Protein AF-A0A816LJK6-F1 (afdb_monomer_lite)

Radius of gyration: 16.34 Å; chains: 1; bounding box: 35×32×42 Å

Foldseek 3Di:
DLVVLLVVLLVVLVVVQVVCCVVPVDHDDPVVSVVSSVVSSVVVLVVVQPDDDDPVPPPDDVPPRPVVVCCVPPND

pLDDT: mean 81.74, std 14.67, range [49.16, 97.5]

Organism: Brassica napus (NCBI:txid3708)

Sequence (76 aa):
FICKLLLQAVCYVLWRERNLRLHNSTSRSAHLLIKEIQVIMKAKLIGMDRRPVQPTQRSQSFQESHLVTWFTYFQP

Secondary structure (DSSP, 8-state):
-HHHHHHHHHHHHHHHHHHHHHHH-----HHHHHHHHHHHHHHHHHHHHT----TT---------HHHHHHHHH--

Structure (mmCIF, N/CA/C/O backbone):
data_AF-A0A816LJK6-F1
#
_entry.id   AF-A0A816LJK6-F1
#
loop_
_atom_site.group_PDB
_atom_site.id
_atom_site.type_symbol
_atom_site.label_atom_id
_atom_site.label_alt_id
_atom_site.label_comp_id
_atom_site.label_asym_id
_atom_site.label_entity_id
_atom_site.label_seq_id
_atom_site.pdbx_PDB_ins_code
_atom_site.Cartn_x
_atom_site.Cartn_y
_atom_site.Cartn_z
_atom_site.occupancy
_atom_site.B_iso_or_equiv
_atom_site.auth_seq_id
_atom_site.auth_comp_id
_atom_site.auth_asym_id
_atom_site.auth_atom_id
_atom_site.pdbx_PDB_model_num
ATOM 1 N N . PHE A 1 1 ? -17.110 -0.602 3.487 1.00 74.94 1 PHE A N 1
ATOM 2 C CA . PHE A 1 1 ? -16.194 0.557 3.377 1.00 74.94 1 PHE A CA 1
ATOM 3 C C . PHE A 1 1 ? -14.752 0.112 3.093 1.00 74.94 1 PHE A C 1
ATOM 5 O O . PHE A 1 1 ? -14.211 0.504 2.065 1.00 74.94 1 PHE A O 1
ATOM 12 N N . ILE A 1 2 ? -14.171 -0.775 3.915 1.00 83.88 2 ILE A N 1
ATOM 13 C CA . ILE A 1 2 ? -12.797 -1.304 3.755 1.00 83.88 2 ILE A CA 1
ATOM 14 C C . ILE A 1 2 ? -12.541 -1.891 2.354 1.00 83.88 2 ILE A C 1
ATOM 16 O O . ILE A 1 2 ? -11.543 -1.544 1.733 1.00 83.88 2 ILE A O 1
ATOM 20 N N . CYS A 1 3 ? -13.473 -2.670 1.789 1.00 87.25 3 CYS A N 1
ATOM 21 C CA . CYS A 1 3 ? -13.313 -3.239 0.441 1.00 87.25 3 CYS A CA 1
ATOM 22 C C . CYS A 1 3 ? -13.204 -2.177 -0.668 1.00 87.25 3 CYS A C 1
ATOM 24 O O . CYS A 1 3 ? -12.483 -2.382 -1.638 1.00 87.25 3 CYS A O 1
ATOM 26 N N . LYS A 1 4 ? -13.876 -1.022 -0.524 1.00 90.62 4 LYS A N 1
ATOM 27 C CA . LYS A 1 4 ? -13.770 0.087 -1.491 1.00 90.62 4 LYS A CA 1
ATOM 28 C C . LYS A 1 4 ? -12.383 0.735 -1.430 1.00 90.62 4 LYS A C 1
ATOM 30 O O . LYS A 1 4 ? -11.802 1.017 -2.472 1.00 90.62 4 LYS A O 1
ATOM 35 N N . LEU A 1 5 ? -11.834 0.917 -0.224 1.00 90.38 5 LEU A N 1
ATOM 36 C CA . LEU A 1 5 ? -10.456 1.391 -0.049 1.00 90.38 5 LEU A CA 1
ATOM 37 C C . LEU A 1 5 ? -9.432 0.382 -0.570 1.00 90.38 5 LEU A C 1
ATOM 39 O O . LEU A 1 5 ? -8.455 0.783 -1.197 1.00 90.38 5 LEU A O 1
ATOM 43 N N . LEU A 1 6 ? -9.678 -0.910 -0.352 1.00 92.12 6 LEU A N 1
ATOM 44 C CA . LEU A 1 6 ? -8.820 -1.975 -0.856 1.00 92.12 6 LEU A CA 1
ATOM 45 C C . LEU A 1 6 ? -8.808 -1.982 -2.386 1.00 92.12 6 LEU A C 1
ATOM 47 O O . LEU A 1 6 ? -7.734 -1.964 -2.978 1.00 92.12 6 LEU A O 1
ATOM 51 N N . LEU A 1 7 ? -9.981 -1.918 -3.023 1.00 94.62 7 LEU A N 1
ATOM 52 C CA . LEU A 1 7 ? -10.097 -1.822 -4.478 1.00 94.62 7 LEU A CA 1
ATOM 53 C C . LEU A 1 7 ? -9.351 -0.595 -5.016 1.00 94.62 7 LEU A C 1
ATOM 55 O O . LEU A 1 7 ? -8.589 -0.713 -5.974 1.00 94.62 7 LEU A O 1
ATOM 59 N N . GLN A 1 8 ? -9.518 0.565 -4.373 1.00 95.31 8 GLN A N 1
ATOM 60 C CA . GLN A 1 8 ? -8.795 1.784 -4.734 1.00 95.31 8 GLN A CA 1
ATOM 61 C C . GLN A 1 8 ? -7.271 1.587 -4.637 1.00 95.31 8 GLN A C 1
ATOM 63 O O . GLN A 1 8 ? -6.545 1.958 -5.559 1.00 95.31 8 GLN A O 1
ATOM 68 N N . ALA A 1 9 ? -6.781 1.009 -3.536 1.00 94.75 9 ALA A N 1
ATOM 69 C CA . ALA A 1 9 ? -5.357 0.771 -3.317 1.00 94.75 9 ALA A CA 1
ATOM 70 C C . ALA A 1 9 ? -4.781 -0.213 -4.346 1.00 94.75 9 ALA A C 1
ATOM 72 O O . ALA A 1 9 ? -3.725 0.055 -4.914 1.00 94.75 9 ALA A O 1
ATOM 73 N N . VAL A 1 10 ? -5.498 -1.301 -4.643 1.00 96.94 10 VAL A N 1
ATOM 74 C CA . VAL A 1 10 ? -5.116 -2.282 -5.669 1.00 96.94 10 VAL A CA 1
ATOM 75 C C . VAL A 1 10 ? -5.024 -1.618 -7.042 1.00 96.94 10 VAL A C 1
ATOM 77 O O . VAL A 1 10 ? -3.984 -1.716 -7.691 1.00 96.94 10 VAL A O 1
ATOM 80 N N . CYS A 1 11 ? -6.066 -0.892 -7.466 1.00 97.50 11 CYS A N 1
ATOM 81 C CA . CYS A 1 11 ? -6.080 -0.215 -8.767 1.00 97.50 11 CYS A CA 1
ATOM 82 C C . CYS A 1 11 ? -4.912 0.769 -8.899 1.00 97.50 11 CYS A C 1
ATOM 84 O O . CYS A 1 11 ? -4.211 0.768 -9.909 1.00 97.50 11 CYS A O 1
ATOM 86 N N . TYR A 1 12 ? -4.668 1.570 -7.858 1.00 96.12 12 TYR A N 1
ATOM 87 C CA . TYR A 1 12 ? -3.568 2.530 -7.835 1.00 96.12 12 TYR A CA 1
ATOM 88 C C . TYR A 1 12 ? -2.193 1.851 -7.928 1.00 96.12 12 TYR A C 1
ATOM 90 O O . TYR A 1 12 ? -1.353 2.260 -8.731 1.00 96.12 12 TYR A O 1
ATOM 98 N N . VAL A 1 13 ? -1.958 0.801 -7.134 1.00 96.50 13 VAL A N 1
ATOM 99 C CA . VAL A 1 13 ? -0.669 0.096 -7.103 1.00 96.50 13 VAL A CA 1
ATOM 100 C C . VAL A 1 13 ? -0.393 -0.607 -8.430 1.00 96.50 13 VAL A C 1
ATOM 102 O O . VAL A 1 13 ? 0.721 -0.490 -8.937 1.00 96.50 13 VAL A O 1
ATOM 105 N N . LEU A 1 14 ? -1.391 -1.272 -9.020 1.00 95.62 14 LEU A N 1
ATOM 106 C CA . LEU A 1 14 ? -1.251 -1.933 -10.321 1.00 95.62 14 LEU A CA 1
ATOM 107 C C . LEU A 1 14 ? -1.020 -0.933 -11.451 1.00 95.62 14 LEU A C 1
ATOM 109 O O . LEU A 1 14 ? -0.133 -1.132 -12.278 1.00 95.62 14 LEU A O 1
ATOM 113 N N . TRP A 1 15 ? -1.777 0.167 -11.470 1.00 96.44 15 TRP A N 1
ATOM 114 C CA . TRP A 1 15 ? -1.562 1.231 -12.444 1.00 96.44 15 TRP A CA 1
ATOM 115 C C . TRP A 1 15 ? -0.135 1.778 -12.348 1.00 96.44 15 TRP A C 1
ATOM 117 O O . TRP A 1 15 ? 0.567 1.870 -13.355 1.00 96.44 15 TRP A O 1
ATOM 127 N N . ARG A 1 16 ? 0.337 2.095 -11.139 1.00 95.12 16 ARG A N 1
ATOM 128 C CA . ARG A 1 16 ? 1.682 2.641 -10.940 1.00 95.12 16 ARG A CA 1
ATOM 129 C C . ARG A 1 16 ? 2.776 1.624 -11.272 1.00 95.12 16 ARG A C 1
ATOM 131 O O . ARG A 1 16 ? 3.794 2.014 -11.832 1.00 95.12 16 ARG A O 1
ATOM 138 N N . GLU A 1 17 ? 2.583 0.342 -10.962 1.00 95.00 17 GLU A N 1
ATOM 139 C CA . GLU A 1 17 ? 3.516 -0.720 -11.360 1.00 95.00 17 GLU A CA 1
ATOM 140 C C . GLU A 1 17 ? 3.624 -0.817 -12.880 1.00 95.00 17 GLU A C 1
ATOM 142 O O . GLU A 1 17 ? 4.734 -0.790 -13.410 1.00 95.00 17 GLU A O 1
ATOM 147 N N . ARG A 1 18 ? 2.488 -0.831 -13.584 1.00 93.50 18 ARG A N 1
ATOM 148 C CA . ARG A 1 18 ? 2.472 -0.885 -15.046 1.00 93.50 18 ARG A CA 1
ATOM 149 C C . ARG A 1 18 ? 3.197 0.313 -15.655 1.00 93.50 18 ARG A C 1
ATOM 151 O O . ARG A 1 18 ? 3.994 0.132 -16.569 1.00 93.50 18 ARG A O 1
ATOM 158 N N . ASN A 1 19 ? 2.963 1.519 -15.136 1.00 94.50 19 ASN A N 1
ATOM 159 C CA . ASN A 1 19 ? 3.681 2.715 -15.585 1.00 94.50 19 ASN A CA 1
ATOM 160 C C . ASN A 1 19 ? 5.184 2.619 -15.306 1.00 94.50 19 ASN A C 1
ATOM 162 O O . ASN A 1 19 ? 5.994 2.929 -16.175 1.00 94.50 19 ASN A O 1
ATOM 166 N N . LEU A 1 20 ? 5.575 2.138 -14.123 1.00 92.56 20 LEU A N 1
ATOM 167 C CA . LEU A 1 20 ? 6.983 1.944 -13.790 1.00 92.56 20 LEU A CA 1
ATOM 168 C C . LEU A 1 20 ? 7.655 0.974 -14.768 1.00 92.56 20 LEU A C 1
ATOM 170 O O . LEU A 1 20 ? 8.742 1.272 -15.261 1.00 92.56 20 LEU A O 1
ATOM 174 N N . ARG A 1 21 ? 6.992 -0.145 -15.074 1.00 92.44 21 ARG A N 1
ATOM 175 C CA . ARG A 1 21 ? 7.472 -1.161 -16.013 1.00 92.44 21 ARG A CA 1
ATOM 176 C C . ARG A 1 21 ? 7.626 -0.603 -17.424 1.00 92.44 21 ARG A C 1
ATOM 178 O O . ARG A 1 21 ? 8.634 -0.879 -18.062 1.00 92.44 21 ARG A O 1
ATOM 185 N N . LEU A 1 22 ? 6.668 0.202 -17.885 1.00 93.62 22 LEU A N 1
ATOM 186 C CA . LEU A 1 22 ? 6.736 0.857 -19.195 1.00 93.62 22 LEU A CA 1
ATOM 187 C C . LEU A 1 22 ? 7.953 1.785 -19.318 1.00 93.62 22 LEU A C 1
ATOM 189 O O . LEU A 1 22 ? 8.585 1.808 -20.366 1.00 93.62 22 LEU A O 1
ATOM 193 N N . HIS A 1 23 ? 8.303 2.515 -18.256 1.00 90.88 23 HIS A N 1
ATOM 194 C CA . HIS A 1 23 ? 9.408 3.479 -18.294 1.00 90.88 23 HIS A CA 1
ATOM 195 C C . HIS A 1 23 ? 10.778 2.896 -17.932 1.00 90.88 23 HIS A C 1
ATOM 197 O O . HIS A 1 23 ? 11.791 3.407 -18.395 1.00 90.88 23 HIS A O 1
ATOM 203 N N . ASN A 1 24 ? 10.831 1.853 -17.102 1.00 90.19 24 ASN A N 1
ATOM 204 C CA . ASN A 1 24 ? 12.086 1.349 -16.535 1.00 90.19 24 ASN A CA 1
ATOM 205 C C . ASN A 1 24 ? 12.387 -0.106 -16.911 1.00 90.19 24 ASN A C 1
ATOM 207 O O . ASN A 1 24 ? 13.395 -0.638 -16.461 1.00 90.19 24 ASN A O 1
ATOM 211 N N . SER A 1 25 ? 11.513 -0.777 -17.674 1.00 88.69 25 SER A N 1
ATOM 212 C CA . SER A 1 25 ? 11.624 -2.203 -18.040 1.00 88.69 25 SER A CA 1
ATOM 213 C C . SER A 1 25 ? 11.830 -3.160 -16.853 1.00 88.69 25 SER A C 1
ATOM 215 O O . SER A 1 25 ? 12.249 -4.301 -17.023 1.00 88.69 25 SER A O 1
ATOM 217 N N . THR A 1 26 ? 11.518 -2.718 -15.632 1.00 86.56 26 THR A N 1
ATOM 218 C CA . THR A 1 26 ? 11.669 -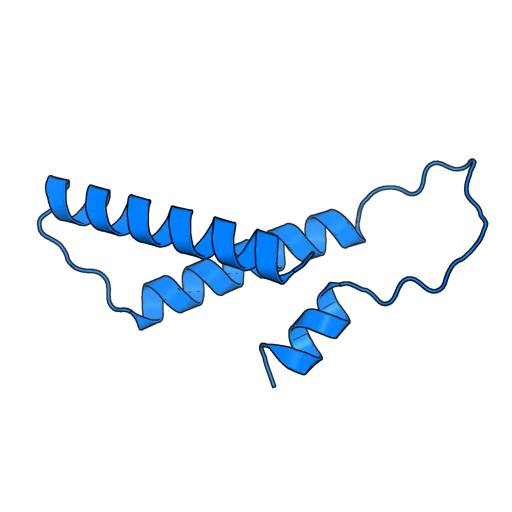3.498 -14.401 1.00 86.56 26 THR A CA 1
ATOM 219 C C . THR A 1 26 ? 10.317 -4.024 -13.939 1.00 86.56 26 THR A C 1
ATOM 221 O O . THR A 1 26 ? 9.320 -3.303 -13.926 1.00 86.56 26 THR A O 1
ATOM 224 N N . SER A 1 27 ? 10.280 -5.297 -13.544 1.00 87.81 27 SER A N 1
ATOM 225 C CA . SER A 1 27 ? 9.087 -5.942 -12.990 1.00 87.81 27 SER A CA 1
ATOM 226 C C . SER A 1 27 ? 9.246 -6.093 -11.484 1.00 87.81 27 SER A C 1
ATOM 228 O O . SER A 1 27 ? 10.159 -6.772 -11.014 1.00 87.81 27 SER A O 1
ATOM 230 N N . ARG A 1 28 ? 8.335 -5.495 -10.712 1.00 89.62 28 ARG A N 1
ATOM 231 C CA . ARG A 1 28 ? 8.275 -5.726 -9.262 1.00 89.62 28 ARG A CA 1
ATOM 232 C C . ARG A 1 28 ? 7.612 -7.071 -8.976 1.00 89.62 28 ARG A C 1
ATOM 234 O O . ARG A 1 28 ? 6.692 -7.479 -9.681 1.00 89.62 28 ARG A O 1
ATOM 241 N N . SER A 1 29 ? 8.069 -7.762 -7.933 1.00 93.06 29 SER A N 1
ATOM 242 C CA . SER A 1 29 ? 7.435 -9.011 -7.508 1.00 93.06 29 SER A CA 1
ATOM 243 C C . SER A 1 29 ? 6.052 -8.743 -6.910 1.00 93.06 29 SER A C 1
ATOM 245 O O . SER A 1 29 ? 5.832 -7.722 -6.253 1.00 93.06 29 SER A O 1
ATOM 247 N N . ALA A 1 30 ? 5.126 -9.688 -7.088 1.00 92.44 30 ALA A N 1
ATOM 248 C CA . ALA A 1 30 ? 3.774 -9.585 -6.536 1.00 92.44 30 ALA A CA 1
ATOM 249 C C . ALA A 1 30 ? 3.786 -9.376 -5.011 1.00 92.44 30 ALA A C 1
ATOM 251 O O . ALA A 1 30 ? 3.014 -8.575 -4.490 1.00 92.44 30 ALA A O 1
ATOM 252 N N . HIS A 1 31 ? 4.726 -10.013 -4.305 1.00 93.25 31 HIS A N 1
ATOM 253 C CA . HIS A 1 31 ? 4.905 -9.845 -2.863 1.00 93.25 31 HIS A CA 1
ATOM 254 C C . HIS A 1 31 ? 5.173 -8.381 -2.467 1.00 93.25 31 HIS A C 1
ATOM 256 O O . HIS A 1 31 ? 4.607 -7.886 -1.491 1.00 93.25 31 HIS A O 1
ATOM 262 N N . LEU A 1 32 ? 6.003 -7.656 -3.228 1.00 93.88 32 LEU A N 1
ATOM 263 C CA . LEU A 1 32 ? 6.266 -6.239 -2.960 1.00 93.88 32 LEU A CA 1
ATOM 264 C C . LEU A 1 32 ? 5.025 -5.372 -3.192 1.00 93.88 32 LEU A C 1
ATOM 266 O O . LEU A 1 32 ? 4.769 -4.462 -2.405 1.00 93.88 32 LEU A O 1
ATOM 270 N N . LEU A 1 33 ? 4.233 -5.677 -4.223 1.00 94.94 33 LEU A N 1
ATOM 271 C CA . LEU A 1 33 ? 2.982 -4.965 -4.497 1.00 94.94 33 LEU A CA 1
ATOM 272 C C . LEU A 1 33 ? 1.954 -5.193 -3.383 1.00 94.94 33 LEU A C 1
ATOM 274 O O . LEU A 1 33 ? 1.335 -4.240 -2.918 1.00 94.94 33 LEU A O 1
ATOM 278 N N . ILE A 1 34 ? 1.817 -6.434 -2.904 1.00 94.56 34 ILE A N 1
ATOM 279 C CA . ILE A 1 34 ? 0.918 -6.787 -1.794 1.00 94.56 34 ILE A CA 1
ATOM 280 C C . ILE A 1 34 ? 1.327 -6.053 -0.515 1.00 94.56 34 ILE A C 1
ATOM 282 O O . ILE A 1 34 ? 0.486 -5.414 0.119 1.00 94.56 34 ILE A O 1
ATOM 286 N N . LYS A 1 35 ? 2.621 -6.075 -0.166 1.00 94.44 35 LYS A N 1
ATOM 287 C CA . LYS A 1 35 ? 3.145 -5.347 0.999 1.00 94.44 35 LYS A CA 1
ATOM 288 C C . LYS A 1 35 ? 2.830 -3.854 0.911 1.00 94.44 35 LYS A C 1
ATOM 290 O O . LYS A 1 35 ? 2.454 -3.232 1.901 1.00 94.44 35 LYS A O 1
ATOM 295 N N . GLU A 1 36 ? 2.950 -3.272 -0.276 1.00 95.06 36 GLU A N 1
ATOM 296 C CA . GLU A 1 36 ? 2.650 -1.861 -0.487 1.00 95.06 36 GLU A CA 1
ATOM 297 C C . GLU A 1 36 ? 1.153 -1.543 -0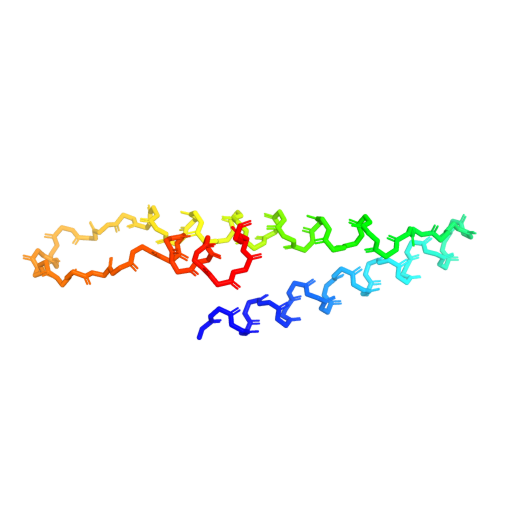.343 1.00 95.06 36 GLU A C 1
ATOM 299 O O . GLU A 1 36 ? 0.793 -0.561 0.310 1.00 95.06 36 GLU A O 1
ATOM 304 N N . ILE A 1 37 ? 0.273 -2.405 -0.862 1.00 95.19 37 ILE A N 1
ATOM 305 C CA . ILE A 1 37 ? -1.181 -2.297 -0.663 1.00 95.19 37 ILE A CA 1
ATOM 306 C C 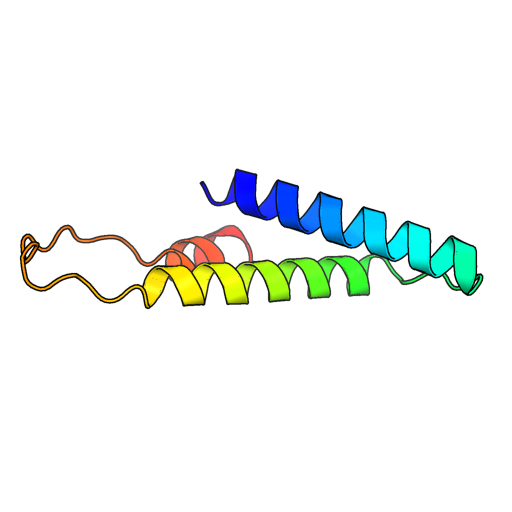. ILE A 1 37 ? -1.520 -2.339 0.833 1.00 95.19 37 ILE A C 1
ATOM 308 O O . ILE A 1 37 ? -2.286 -1.501 1.311 1.00 95.19 37 ILE A O 1
ATOM 312 N N . GLN A 1 38 ? -0.917 -3.258 1.594 1.00 92.88 38 GLN A N 1
ATOM 313 C CA . GLN A 1 38 ? -1.126 -3.359 3.042 1.00 92.88 38 GLN A CA 1
ATOM 314 C C . GLN A 1 38 ? -0.690 -2.085 3.780 1.00 92.88 38 GLN A C 1
ATOM 316 O O . GLN A 1 38 ? -1.409 -1.611 4.660 1.00 92.88 38 GLN A O 1
ATOM 321 N N . VAL A 1 39 ? 0.449 -1.491 3.408 1.00 93.56 39 VAL A N 1
ATOM 322 C CA . VAL A 1 39 ? 0.919 -0.223 3.995 1.00 93.56 39 VAL A CA 1
ATOM 323 C C . VAL A 1 39 ? -0.064 0.916 3.713 1.00 93.56 39 VAL A C 1
ATOM 325 O O . VAL A 1 39 ? -0.439 1.638 4.639 1.00 93.56 39 VAL A O 1
ATOM 328 N N . ILE A 1 40 ? -0.537 1.049 2.469 1.00 93.25 40 ILE A N 1
ATOM 329 C CA . ILE A 1 40 ? -1.533 2.065 2.091 1.00 93.25 40 ILE A CA 1
ATOM 330 C C . ILE A 1 40 ? -2.824 1.886 2.898 1.00 93.25 40 ILE A C 1
ATOM 332 O O . ILE A 1 40 ? -3.375 2.866 3.404 1.00 93.25 40 ILE A O 1
ATOM 336 N N . MET A 1 41 ? -3.295 0.646 3.044 1.00 92.94 41 MET A N 1
ATOM 337 C CA . MET A 1 41 ? -4.495 0.339 3.820 1.00 92.94 41 MET A CA 1
ATOM 338 C C . MET A 1 41 ? -4.329 0.730 5.287 1.00 92.94 41 MET A C 1
ATOM 340 O O . MET A 1 41 ? -5.154 1.480 5.804 1.00 92.94 41 MET A O 1
ATOM 344 N N . LYS A 1 42 ? -3.235 0.319 5.940 1.00 88.75 42 LYS A N 1
ATOM 345 C CA . LYS A 1 42 ? -2.961 0.668 7.344 1.00 88.75 42 LYS A CA 1
ATOM 346 C C . LYS A 1 42 ? -2.902 2.181 7.548 1.00 88.75 42 LYS A C 1
ATOM 348 O O . LYS A 1 42 ? -3.546 2.690 8.459 1.00 88.75 42 LYS A O 1
ATOM 353 N N . ALA A 1 43 ? -2.212 2.913 6.671 1.00 88.12 43 ALA A N 1
ATOM 354 C CA . ALA A 1 43 ? -2.131 4.372 6.752 1.00 88.12 43 ALA A CA 1
ATOM 355 C C . ALA A 1 43 ? -3.513 5.044 6.643 1.00 88.12 43 ALA A C 1
ATOM 357 O O . ALA A 1 43 ? -3.834 5.941 7.425 1.00 88.12 43 ALA A O 1
ATOM 358 N N . LYS A 1 44 ? -4.361 4.586 5.709 1.00 87.75 44 LYS A N 1
ATOM 359 C CA . LYS A 1 44 ? -5.726 5.110 5.543 1.00 87.75 44 LYS A CA 1
ATOM 360 C C . LYS A 1 44 ? -6.621 4.792 6.740 1.00 87.75 44 LYS A C 1
ATOM 362 O O . LYS A 1 44 ? -7.363 5.667 7.175 1.00 87.75 44 LYS A O 1
ATOM 367 N N . LEU A 1 45 ? -6.536 3.576 7.276 1.00 85.56 45 LEU A N 1
ATOM 368 C CA . LEU A 1 45 ? -7.320 3.148 8.436 1.00 85.56 45 LEU A CA 1
ATOM 369 C C . LEU A 1 45 ? -6.914 3.919 9.704 1.00 85.56 45 LEU A C 1
ATOM 371 O O . LEU A 1 45 ? -7.791 4.430 10.394 1.00 85.56 45 LEU A O 1
ATOM 375 N N . ILE A 1 46 ? -5.609 4.113 9.949 1.00 85.00 46 ILE A N 1
ATOM 376 C CA . ILE A 1 46 ? -5.101 4.963 11.047 1.00 85.00 46 ILE A CA 1
ATOM 377 C C . ILE A 1 46 ? -5.637 6.395 10.920 1.00 85.00 46 ILE A C 1
ATOM 379 O O . ILE A 1 46 ? -6.083 6.987 11.900 1.00 85.00 46 ILE A O 1
ATOM 383 N N . GLY A 1 47 ? -5.607 6.966 9.711 1.00 81.50 47 GLY A N 1
ATOM 384 C CA . GLY A 1 47 ? -6.097 8.324 9.469 1.00 81.50 47 GLY A CA 1
ATOM 385 C C . GLY A 1 47 ? -7.603 8.494 9.695 1.00 81.50 47 GLY A C 1
ATOM 386 O O . GLY A 1 47 ? -8.064 9.609 9.921 1.00 81.50 47 GLY A O 1
ATOM 387 N N . MET A 1 48 ? -8.379 7.410 9.641 1.00 78.94 48 MET A N 1
ATOM 388 C CA . MET A 1 48 ? -9.807 7.436 9.958 1.00 78.94 48 MET A CA 1
ATOM 389 C C . MET A 1 48 ? -10.087 7.313 11.448 1.00 78.94 48 MET A C 1
ATOM 391 O O . MET A 1 48 ? -10.959 8.017 11.945 1.00 78.94 48 MET A O 1
ATOM 395 N N . ASP A 1 49 ? -9.333 6.460 12.136 1.00 73.75 49 ASP A N 1
ATOM 396 C CA . ASP A 1 49 ? -9.432 6.247 13.583 1.00 73.75 49 ASP A CA 1
ATOM 397 C C . ASP A 1 49 ? -9.082 7.526 14.367 1.00 73.75 49 ASP A C 1
ATOM 399 O O . ASP A 1 49 ? -9.667 7.832 15.398 1.00 73.75 49 ASP A O 1
ATOM 403 N N . ARG A 1 50 ? -8.166 8.337 13.819 1.00 68.81 50 ARG A N 1
ATOM 404 C CA . ARG A 1 50 ? -7.701 9.602 14.410 1.00 68.81 50 ARG A CA 1
ATOM 405 C C . ARG A 1 50 ? -8.521 10.835 14.023 1.00 68.81 50 ARG A C 1
ATOM 407 O O . ARG A 1 50 ? -8.094 11.947 14.335 1.00 68.81 50 ARG A O 1
ATOM 414 N N . ARG A 1 51 ? -9.648 10.697 13.311 1.00 63.59 51 ARG A N 1
ATOM 415 C CA . ARG A 1 51 ? -10.464 11.868 12.946 1.00 63.59 51 ARG A CA 1
ATOM 416 C C . ARG A 1 51 ? -10.950 12.547 14.231 1.00 63.59 51 ARG A C 1
ATOM 418 O O . ARG A 1 51 ? -11.633 11.892 15.015 1.00 63.59 51 ARG A O 1
ATOM 425 N N . PRO A 1 52 ? -10.594 13.824 14.473 1.00 56.41 52 PRO A N 1
ATOM 426 C CA . PRO A 1 52 ? -10.952 14.493 15.712 1.00 56.41 52 PRO A CA 1
ATOM 427 C C . PRO A 1 52 ? -12.472 14.558 15.800 1.00 56.41 52 PRO A C 1
ATOM 429 O O . PRO A 1 52 ? -13.134 15.146 14.943 1.00 56.41 52 PRO A O 1
ATOM 432 N N . VAL A 1 53 ? -13.018 13.908 16.826 1.00 57.28 53 VAL A N 1
ATOM 433 C CA . VAL A 1 53 ? -14.435 13.985 17.164 1.00 57.28 53 VAL A CA 1
ATOM 434 C C . VAL A 1 53 ? -14.741 15.457 17.408 1.00 57.28 53 VAL A C 1
ATOM 436 O O . VAL A 1 53 ? -14.199 16.066 18.331 1.00 57.28 53 VAL A O 1
ATOM 439 N N . GLN A 1 54 ? -15.569 16.059 16.556 1.00 57.78 54 GLN A N 1
ATOM 440 C CA . GLN A 1 54 ? -16.071 17.4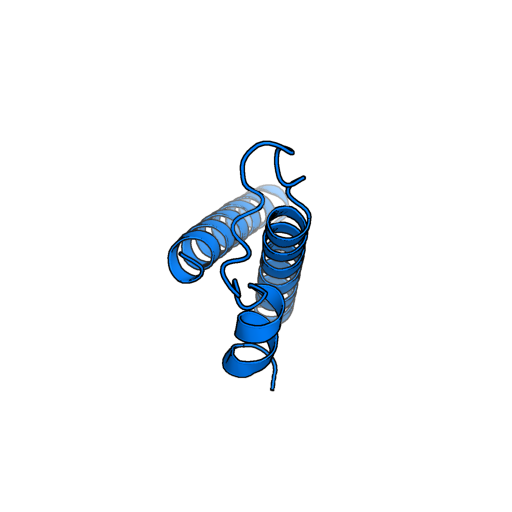03 16.812 1.00 57.78 54 GLN A CA 1
ATOM 441 C C . GLN A 1 54 ? -16.802 17.385 18.168 1.00 57.78 54 GLN A C 1
ATOM 443 O O . GLN A 1 54 ? -17.626 16.494 18.396 1.00 57.78 54 GLN A O 1
ATOM 448 N N . PRO A 1 55 ? -16.515 18.335 19.081 1.00 56.91 55 PRO A N 1
ATOM 449 C CA . PRO A 1 55 ? -16.954 18.269 20.479 1.00 56.91 55 PRO A CA 1
ATOM 450 C C . PRO A 1 55 ? -18.479 18.205 20.685 1.00 56.91 55 PRO A C 1
ATOM 452 O O . PRO A 1 55 ? -18.931 17.901 21.792 1.00 56.91 55 PRO A O 1
ATOM 455 N N . THR A 1 56 ? -19.265 18.451 19.634 1.00 55.78 56 THR A N 1
ATOM 456 C CA . THR A 1 56 ? -20.733 18.430 19.619 1.00 55.78 56 THR A CA 1
ATOM 457 C C . THR A 1 56 ? -21.345 17.022 19.545 1.00 55.78 56 THR A C 1
ATOM 459 O O . THR A 1 56 ? -22.539 16.880 19.774 1.00 55.78 56 THR A O 1
ATOM 462 N N . GLN A 1 57 ? -20.568 15.966 19.267 1.00 55.12 57 GLN A N 1
ATOM 463 C CA . GLN A 1 57 ? -21.082 14.590 19.131 1.00 55.12 57 GLN A CA 1
ATOM 464 C C . GLN A 1 57 ? -20.529 13.646 20.209 1.00 55.12 57 GLN A C 1
ATOM 466 O O . GLN A 1 57 ? -19.994 12.579 19.924 1.00 55.12 57 GLN A O 1
ATOM 471 N N . ARG A 1 58 ? -20.685 14.021 21.484 1.00 49.16 58 ARG A N 1
ATOM 472 C CA . ARG A 1 58 ? -20.395 13.159 22.650 1.00 49.16 58 ARG A CA 1
ATOM 473 C C . ARG A 1 58 ? -21.471 12.086 22.896 1.00 49.16 58 ARG A C 1
ATOM 475 O O . ARG A 1 58 ? -21.782 11.750 24.032 1.00 49.16 58 ARG A O 1
ATOM 482 N N . SER A 1 59 ? -22.018 11.511 21.831 1.00 52.91 59 SER A N 1
ATOM 483 C CA . SER A 1 59 ? -22.760 10.252 21.894 1.00 52.91 59 SER A CA 1
ATOM 484 C C . SER A 1 59 ? -21.760 9.158 21.544 1.00 52.91 59 SER A C 1
ATOM 486 O O . SER A 1 59 ? -21.498 8.906 20.370 1.00 52.91 59 SER A O 1
ATOM 488 N N . GLN A 1 60 ? -21.125 8.577 22.564 1.00 55.41 60 GLN A N 1
ATOM 489 C CA . GLN A 1 60 ? -20.206 7.448 22.423 1.00 55.41 60 GLN A CA 1
ATOM 490 C C . GLN A 1 60 ? -20.945 6.260 21.793 1.00 55.41 60 GLN A C 1
ATOM 492 O O . GLN A 1 60 ? -21.473 5.398 22.487 1.00 55.41 60 GLN A O 1
ATOM 497 N N . SER A 1 61 ? -20.994 6.208 20.463 1.00 50.97 61 SER A N 1
ATOM 498 C CA . SER A 1 61 ? -21.168 4.935 19.782 1.00 50.97 61 SER A CA 1
ATOM 499 C C . SER A 1 61 ? -19.824 4.225 19.853 1.00 50.97 61 SER A C 1
ATOM 501 O O . SER A 1 61 ? -18.788 4.801 19.520 1.00 50.97 61 SER A O 1
ATOM 503 N N . PHE A 1 62 ? -19.845 3.000 20.362 1.00 53.78 62 PHE A N 1
ATOM 504 C CA . PHE A 1 62 ? -18.730 2.063 20.384 1.00 53.78 62 PHE A CA 1
ATOM 505 C C . PHE A 1 62 ? -18.366 1.733 18.923 1.00 53.78 62 PHE A C 1
ATOM 507 O O . PHE A 1 62 ? -18.780 0.718 18.375 1.00 53.78 62 PHE A O 1
ATOM 514 N N . GLN A 1 63 ? -17.706 2.659 18.223 1.00 59.44 63 GLN A N 1
ATOM 515 C CA . GLN A 1 63 ? -17.197 2.418 16.878 1.00 59.44 63 GLN A CA 1
ATOM 516 C C . GLN A 1 63 ? -15.981 1.514 17.060 1.00 59.44 63 GLN A C 1
ATOM 518 O O . GLN A 1 63 ? -14.929 1.974 17.502 1.00 59.44 63 GLN A O 1
ATOM 523 N N . GLU A 1 64 ? -16.139 0.217 16.793 1.00 63.28 64 GLU A N 1
ATOM 524 C CA . GLU A 1 64 ? -14.999 -0.692 16.708 1.00 63.28 64 GLU A CA 1
ATOM 525 C C . GLU A 1 64 ? -13.953 -0.081 15.773 1.00 63.28 64 GLU A C 1
ATOM 527 O O . GLU A 1 64 ? -14.254 0.293 14.634 1.00 63.28 64 GLU A O 1
ATOM 532 N N . SER A 1 65 ? -12.723 0.061 16.273 1.00 71.75 65 SER A N 1
ATOM 533 C CA . SER A 1 65 ? -11.647 0.666 15.499 1.00 71.75 65 SER A CA 1
ATOM 534 C C . SER A 1 65 ? -11.474 -0.098 14.190 1.00 71.75 65 SER A C 1
ATOM 536 O O . SER A 1 65 ? -11.295 -1.318 14.173 1.00 71.75 65 SER A O 1
ATOM 538 N N . HIS A 1 66 ? -11.465 0.627 13.073 1.00 72.94 66 HIS A N 1
ATOM 539 C CA . HIS A 1 66 ? -11.257 0.033 11.754 1.00 72.94 66 HIS A CA 1
ATOM 540 C C . HIS A 1 66 ? -9.915 -0.716 11.644 1.00 72.94 66 HIS A C 1
ATOM 542 O O . HIS A 1 66 ? -9.755 -1.569 10.769 1.00 72.94 66 HIS A O 1
ATOM 548 N N . LEU A 1 67 ? -8.955 -0.415 12.528 1.00 75.56 67 LEU A N 1
ATOM 549 C CA . LEU A 1 67 ? -7.705 -1.160 12.647 1.00 75.56 67 LEU A CA 1
ATOM 550 C C . LEU A 1 67 ? -7.891 -2.529 13.291 1.00 75.56 67 LEU A C 1
ATOM 552 O O . LEU A 1 67 ? -7.266 -3.480 12.831 1.00 75.56 67 LEU A O 1
ATOM 556 N N . VAL A 1 68 ? -8.757 -2.645 14.299 1.00 78.19 68 VAL A N 1
ATOM 557 C CA . VAL A 1 68 ? -9.072 -3.931 14.937 1.00 78.19 68 VAL A CA 1
ATOM 558 C C . VAL A 1 68 ? -9.681 -4.868 13.901 1.00 78.19 68 VAL A C 1
ATOM 560 O O . VAL A 1 68 ? -9.132 -5.939 13.667 1.00 78.19 68 VAL A O 1
ATOM 563 N N . THR A 1 69 ? -10.705 -4.418 13.166 1.00 78.94 69 THR A N 1
ATOM 564 C CA . THR A 1 69 ? -11.287 -5.196 12.059 1.00 78.94 69 THR A CA 1
ATOM 565 C C . THR A 1 69 ? -10.230 -5.583 11.016 1.00 78.94 69 THR A C 1
ATOM 567 O O . THR A 1 69 ? -10.232 -6.697 10.500 1.00 78.94 69 THR A O 1
ATOM 570 N N . TRP A 1 70 ? -9.295 -4.687 10.692 1.00 78.25 70 TRP A N 1
ATOM 571 C CA . TRP A 1 70 ? -8.233 -4.997 9.736 1.00 78.25 70 TRP A CA 1
ATOM 572 C C . TRP A 1 70 ? -7.293 -6.103 10.226 1.00 78.25 70 TRP A C 1
ATOM 574 O O . TRP A 1 70 ? -7.018 -7.034 9.471 1.00 78.25 70 TRP A O 1
ATOM 584 N N . PHE A 1 71 ? -6.816 -6.027 11.470 1.00 82.06 71 PHE A N 1
ATOM 585 C CA . PHE A 1 71 ? -5.945 -7.060 12.031 1.00 82.06 71 PHE A CA 1
ATOM 586 C C . PHE A 1 71 ? -6.664 -8.405 12.146 1.00 82.06 71 PHE A C 1
ATOM 588 O O . PHE A 1 71 ? -6.102 -9.412 11.735 1.00 82.06 71 PHE A O 1
ATOM 595 N N . THR A 1 72 ? -7.925 -8.421 12.584 1.00 79.81 72 THR A N 1
ATOM 596 C CA . THR A 1 72 ? -8.703 -9.660 12.722 1.00 79.81 72 THR A CA 1
ATOM 597 C C . THR A 1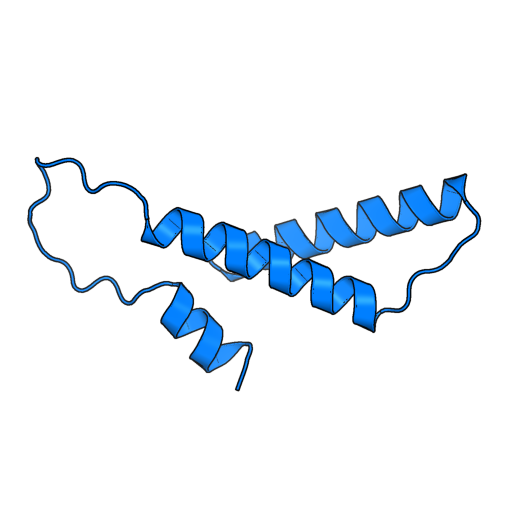 72 ? -8.880 -10.412 11.400 1.00 79.81 72 THR A C 1
ATOM 599 O O . THR A 1 72 ? -8.791 -11.635 11.386 1.00 79.81 72 THR A O 1
ATOM 602 N N . TYR A 1 73 ? -9.139 -9.710 10.291 1.00 78.12 73 TYR A N 1
ATOM 603 C CA . TYR A 1 73 ? -9.526 -10.366 9.033 1.00 78.12 73 TYR 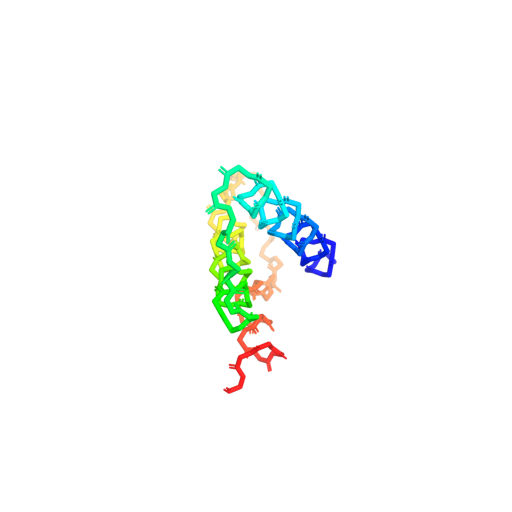A CA 1
ATOM 604 C C . TYR A 1 73 ? -8.427 -10.421 7.964 1.00 78.12 73 TYR A C 1
ATOM 606 O O . TYR A 1 73 ? -8.476 -11.289 7.097 1.00 78.12 73 TYR A O 1
ATOM 614 N N . PHE A 1 74 ? -7.458 -9.501 7.977 1.00 74.25 74 PHE A N 1
ATOM 615 C CA . PHE A 1 74 ? -6.473 -9.361 6.892 1.00 74.25 74 PHE A CA 1
ATOM 616 C C . PHE A 1 74 ? -5.030 -9.640 7.321 1.00 74.25 74 PHE A C 1
ATOM 618 O O . PHE A 1 74 ? -4.145 -9.678 6.462 1.00 74.25 74 PHE A O 1
ATOM 625 N N . GLN A 1 75 ? -4.771 -9.800 8.621 1.00 68.94 75 GLN A N 1
ATOM 626 C CA . GLN A 1 75 ? -3.431 -10.042 9.153 1.00 68.94 75 GLN A CA 1
ATOM 627 C C . GLN A 1 75 ? -3.493 -10.923 10.424 1.00 68.94 75 GLN A C 1
ATOM 629 O O . GLN A 1 75 ? -3.195 -10.403 11.502 1.00 68.94 75 GLN A O 1
ATOM 634 N N . PRO A 1 76 ? -3.914 -12.204 10.307 1.00 54.34 76 PRO A N 1
ATOM 635 C CA . PRO A 1 76 ? -3.867 -13.158 11.416 1.00 54.34 76 PRO A CA 1
ATOM 636 C C . PRO A 1 76 ? -2.435 -13.426 11.898 1.00 54.34 76 PRO A C 1
ATOM 638 O O . PRO A 1 76 ? -1.488 -13.267 11.087 1.00 54.34 76 PRO A O 1
#